Protein AF-A0A2R6AZF3-F1 (afdb_monomer_lite)

pLDDT: mean 84.16, std 14.48, range [38.25, 95.5]

Radius of gyration: 12.7 Å; chains: 1; bounding box: 30×27×31 Å

Sequence (82 aa):
MITLSGETEYYVAYPKRKSKVSLDEVDRIIVVAQNSLAEVEEQSDGHTIKLVFPDNFQAREFKEKLANYFPNWTMRKLVKKQ

Foldseek 3Di:
DDPPAPKQKKKKKFFLDPVPDDLVVVVVLVVLLVVLVWDWDQDPVSGMIITHHPDPVSVVVSQVVCCVVPVRMHMDMDIDHD

Structure (mmCIF, N/CA/C/O backbone):
data_AF-A0A2R6AZF3-F1
#
_entry.id   AF-A0A2R6AZF3-F1
#
loop_
_atom_site.group_PDB
_atom_site.id
_atom_site.type_symbo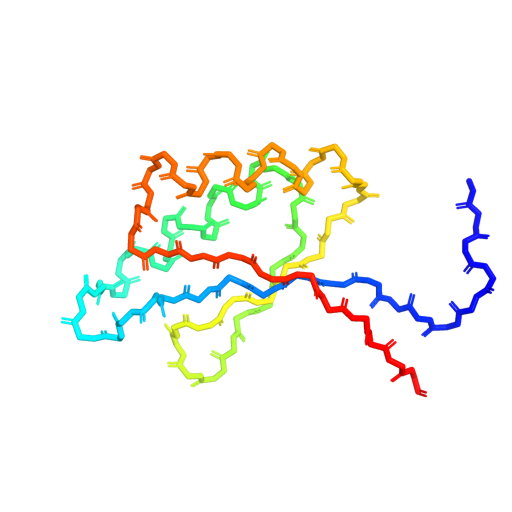l
_atom_site.label_atom_id
_atom_site.label_alt_id
_atom_site.label_comp_id
_atom_site.label_asym_id
_atom_site.label_entity_id
_atom_site.label_seq_id
_atom_site.pdbx_PDB_ins_code
_atom_site.Cartn_x
_atom_site.Cartn_y
_atom_site.Cartn_z
_atom_site.occupancy
_atom_site.B_iso_or_equiv
_atom_site.auth_seq_id
_atom_site.auth_comp_id
_atom_site.auth_asym_id
_atom_site.auth_atom_id
_atom_site.pdbx_PDB_model_num
ATOM 1 N N . MET A 1 1 ? -13.083 11.771 15.990 1.00 38.25 1 MET A N 1
ATOM 2 C CA . MET A 1 1 ? -14.279 11.014 15.562 1.00 38.25 1 MET A CA 1
ATOM 3 C C . MET A 1 1 ? -14.018 9.559 15.883 1.00 38.25 1 MET A C 1
ATOM 5 O O . MET A 1 1 ? -13.034 9.033 15.392 1.00 38.25 1 MET A O 1
ATOM 9 N N . ILE A 1 2 ? -14.821 8.954 16.755 1.00 38.44 2 ILE A N 1
ATOM 10 C CA . ILE A 1 2 ? -14.715 7.531 17.093 1.00 38.44 2 ILE A CA 1
ATOM 11 C C . ILE A 1 2 ? -15.802 6.846 16.272 1.00 38.44 2 ILE A C 1
ATOM 13 O O . ILE A 1 2 ? -16.984 7.109 16.489 1.00 38.44 2 ILE A O 1
ATOM 17 N N . THR A 1 3 ? -15.428 6.042 15.281 1.00 46.50 3 THR A N 1
ATOM 18 C CA . THR A 1 3 ? -16.390 5.202 14.564 1.00 46.50 3 THR A CA 1
ATOM 19 C C . THR A 1 3 ? -16.893 4.127 15.524 1.00 46.50 3 THR A C 1
ATOM 21 O O . THR A 1 3 ? -16.212 3.150 15.817 1.00 46.50 3 THR A O 1
ATOM 24 N N . LEU A 1 4 ? -18.093 4.364 16.061 1.00 46.56 4 LEU A N 1
ATOM 25 C CA . LEU A 1 4 ? -18.934 3.406 16.775 1.00 46.56 4 LEU A CA 1
ATOM 26 C C . LEU A 1 4 ? -19.402 2.326 15.797 1.00 46.56 4 LEU A C 1
ATOM 28 O O . LEU A 1 4 ? -20.468 2.448 15.206 1.00 46.56 4 LEU A O 1
ATOM 32 N N . SER A 1 5 ? -18.571 1.315 15.585 1.00 44.97 5 SER A N 1
ATOM 33 C CA . SER A 1 5 ? -18.868 -0.026 15.058 1.00 44.97 5 SER A CA 1
ATOM 34 C C . SER A 1 5 ? -17.516 -0.727 15.033 1.00 44.97 5 SER A C 1
ATOM 36 O O . SER A 1 5 ? -16.561 -0.110 14.577 1.00 44.97 5 SER A O 1
ATOM 38 N N . GLY A 1 6 ? -17.383 -1.960 15.524 1.00 51.91 6 GLY A N 1
ATOM 39 C CA . GLY A 1 6 ? -16.122 -2.730 15.542 1.00 51.91 6 GLY A CA 1
ATOM 40 C C . GLY A 1 6 ? -15.551 -3.077 14.155 1.00 51.91 6 GLY A C 1
ATOM 41 O O . GLY A 1 6 ? -14.911 -4.107 13.982 1.00 51.91 6 GLY A O 1
ATOM 42 N N . GLU A 1 7 ? -15.821 -2.242 13.156 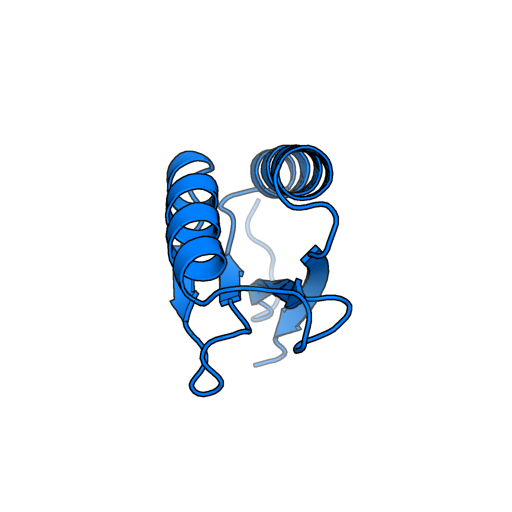1.00 56.94 7 GLU A N 1
ATOM 43 C CA . GLU A 1 7 ? -15.399 -2.345 11.779 1.00 56.94 7 GLU A CA 1
ATOM 44 C C . GLU A 1 7 ? -14.110 -1.543 11.577 1.00 56.94 7 GLU A C 1
ATOM 46 O O . GLU A 1 7 ? -14.120 -0.315 11.490 1.00 56.94 7 GLU A O 1
ATOM 51 N N . THR A 1 8 ? -12.974 -2.236 11.507 1.00 70.81 8 THR A N 1
ATOM 52 C CA . THR A 1 8 ? -11.712 -1.601 11.114 1.00 70.81 8 THR A CA 1
ATOM 53 C C . THR A 1 8 ? -11.669 -1.527 9.593 1.00 70.81 8 THR A C 1
ATOM 55 O O . THR A 1 8 ? -11.671 -2.549 8.896 1.00 70.81 8 THR A O 1
ATOM 58 N N . GLU A 1 9 ? -11.666 -0.306 9.070 1.00 83.81 9 GLU A N 1
ATOM 59 C CA . GLU A 1 9 ? -11.417 -0.051 7.659 1.00 83.81 9 GLU A CA 1
ATOM 60 C C . GLU A 1 9 ? -9.973 -0.416 7.316 1.00 83.81 9 GLU A C 1
ATOM 62 O O . GLU A 1 9 ? -9.037 -0.024 8.010 1.00 83.81 9 GLU A O 1
ATOM 67 N N . TYR A 1 10 ? -9.789 -1.163 6.233 1.00 90.00 10 TYR A N 1
ATOM 68 C CA . TYR A 1 10 ? -8.467 -1.495 5.729 1.00 90.00 10 TYR A CA 1
ATOM 69 C C . TYR A 1 10 ? -8.464 -1.494 4.209 1.00 90.00 10 TYR A C 1
ATOM 71 O O . TYR A 1 10 ? -9.491 -1.535 3.534 1.00 90.00 10 TYR A O 1
ATOM 79 N N . TYR A 1 11 ? -7.276 -1.446 3.648 1.00 92.25 11 TYR A N 1
ATOM 80 C CA . TYR A 1 11 ? -7.043 -1.441 2.224 1.00 92.25 11 TYR A CA 1
ATOM 81 C C . TYR A 1 11 ? -6.208 -2.656 1.867 1.00 92.25 11 TYR A C 1
ATOM 83 O O . TYR A 1 11 ? -5.441 -3.172 2.676 1.00 92.25 11 TYR A O 1
ATOM 91 N N . VAL A 1 12 ? -6.376 -3.134 0.644 1.00 93.69 12 VAL A N 1
ATOM 92 C CA . VAL A 1 12 ? -5.550 -4.203 0.097 1.00 93.69 12 VAL A CA 1
ATOM 93 C C . VAL A 1 12 ? -4.929 -3.703 -1.189 1.00 93.69 12 VAL A C 1
ATOM 95 O O . VAL A 1 12 ? -5.657 -3.335 -2.117 1.00 93.69 12 VAL A O 1
ATOM 98 N N . ALA A 1 13 ? -3.600 -3.680 -1.226 1.00 93.69 13 ALA A N 1
ATOM 99 C CA . ALA A 1 13 ? -2.819 -3.434 -2.425 1.00 93.69 13 ALA A CA 1
ATOM 100 C C . ALA A 1 13 ? -2.420 -4.774 -3.053 1.0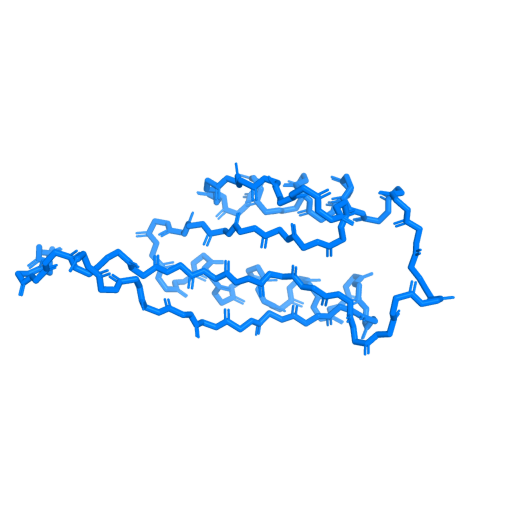0 93.69 13 ALA A C 1
ATOM 102 O O . ALA A 1 13 ? -1.948 -5.676 -2.362 1.00 93.69 13 ALA A O 1
ATOM 103 N N . TYR A 1 14 ? -2.658 -4.915 -4.354 1.00 92.75 14 TYR A N 1
ATOM 104 C CA . TYR A 1 14 ? -2.396 -6.151 -5.090 1.00 92.75 14 TYR A CA 1
ATOM 105 C C . TYR A 1 14 ? -2.071 -5.865 -6.562 1.00 92.75 14 TYR A C 1
ATOM 107 O O . TYR A 1 14 ? -2.518 -4.851 -7.120 1.00 92.75 14 TYR A O 1
ATOM 115 N N . PRO A 1 15 ? -1.324 -6.756 -7.234 1.00 92.94 15 PRO A N 1
ATOM 116 C CA . PRO A 1 15 ? -1.037 -6.618 -8.649 1.00 92.94 15 PRO A CA 1
ATOM 117 C C . PRO A 1 15 ? -2.279 -6.930 -9.487 1.00 92.94 15 PRO A C 1
ATOM 119 O O . PRO A 1 15 ? -2.963 -7.933 -9.287 1.00 92.94 15 PRO A O 1
ATOM 122 N N . LYS A 1 16 ? -2.532 -6.120 -10.516 1.00 90.50 16 LYS A N 1
ATOM 123 C CA . LYS A 1 16 ? -3.572 -6.365 -11.531 1.00 90.50 16 LYS A CA 1
ATOM 124 C C . LYS A 1 16 ? -3.329 -7.682 -12.276 1.00 90.50 16 LYS A C 1
ATOM 126 O O . LYS A 1 16 ? -4.277 -8.308 -12.743 1.00 90.50 16 LYS A O 1
ATOM 131 N N . ARG A 1 17 ? -2.059 -8.083 -12.429 1.00 85.56 17 ARG A N 1
ATOM 132 C CA . ARG A 1 17 ? -1.620 -9.357 -13.024 1.00 85.56 17 ARG A CA 1
ATOM 133 C C . ARG A 1 17 ? -0.355 -9.853 -12.316 1.00 85.56 17 ARG A C 1
ATOM 135 O O . ARG A 1 17 ? 0.683 -9.209 -12.432 1.00 85.56 17 ARG A O 1
ATOM 142 N N . LYS A 1 18 ? -0.426 -11.012 -11.645 1.00 72.56 18 LYS A N 1
ATOM 143 C CA . LYS A 1 18 ? 0.690 -11.587 -10.860 1.00 72.56 18 LYS A CA 1
ATOM 144 C C . LYS A 1 18 ? 1.962 -11.853 -11.684 1.00 72.56 18 LYS A C 1
ATOM 146 O O . LYS A 1 18 ? 3.056 -11.717 -11.170 1.00 72.56 18 LYS A O 1
ATOM 151 N N . SER A 1 19 ? 1.843 -12.153 -12.978 1.00 72.25 19 SER A N 1
ATOM 152 C CA . SER A 1 19 ? 2.988 -12.469 -13.849 1.00 72.25 19 SER A CA 1
ATOM 153 C C . SER A 1 19 ? 3.831 -11.260 -14.291 1.00 72.25 19 SER A C 1
ATOM 155 O O . SER A 1 19 ? 4.734 -11.424 -15.105 1.00 72.25 19 SER A O 1
ATOM 157 N N . LYS A 1 20 ? 3.482 -10.038 -13.869 1.00 73.44 20 LYS A N 1
ATOM 158 C CA . LYS A 1 20 ? 4.113 -8.786 -14.328 1.00 73.44 20 LYS A CA 1
ATOM 159 C C . LYS A 1 20 ? 4.785 -7.988 -13.210 1.00 73.44 20 LYS A C 1
ATOM 161 O O . LYS A 1 20 ? 5.132 -6.834 -13.442 1.00 73.44 20 LYS A O 1
ATOM 166 N N . VAL A 1 21 ? 4.913 -8.567 -12.021 1.00 75.19 21 VAL A N 1
ATOM 167 C CA . VAL A 1 21 ? 5.396 -7.863 -10.831 1.00 75.19 21 VAL A CA 1
ATOM 168 C C . VAL A 1 21 ? 6.520 -8.659 -10.176 1.00 75.19 21 VAL A C 1
ATOM 170 O O . VAL A 1 21 ? 6.461 -9.888 -10.145 1.00 75.19 21 VAL A O 1
ATOM 173 N N . SER A 1 22 ? 7.560 -7.962 -9.715 1.00 81.56 22 SER A N 1
ATOM 174 C CA . SER A 1 22 ? 8.656 -8.568 -8.943 1.00 81.56 22 SER A CA 1
ATOM 175 C C . SER A 1 22 ? 8.326 -8.528 -7.455 1.00 81.56 22 SER A C 1
ATOM 177 O O . SER A 1 22 ? 7.617 -7.625 -7.009 1.00 81.56 22 SER A O 1
ATOM 179 N N . LEU A 1 23 ? 8.908 -9.440 -6.673 1.00 78.81 23 LEU A N 1
ATOM 180 C CA . LEU A 1 23 ? 8.889 -9.341 -5.212 1.00 78.81 23 LEU A CA 1
ATOM 181 C C . LEU A 1 23 ? 9.562 -8.042 -4.732 1.00 78.81 23 LEU A C 1
ATOM 183 O O . LEU A 1 23 ? 9.073 -7.428 -3.796 1.00 78.81 23 LEU A O 1
ATOM 187 N N . ASP A 1 24 ? 10.564 -7.519 -5.451 1.00 86.31 24 ASP A N 1
ATOM 188 C CA . ASP A 1 24 ? 11.162 -6.208 -5.138 1.00 86.31 24 ASP A CA 1
ATOM 189 C C . ASP A 1 24 ? 10.161 -5.042 -5.224 1.00 86.31 24 ASP A C 1
ATOM 191 O O . ASP A 1 24 ? 10.364 -3.991 -4.614 1.00 86.31 24 ASP A O 1
ATOM 195 N N . GLU A 1 25 ? 9.093 -5.171 -6.024 1.00 88.19 25 GLU A N 1
ATOM 196 C CA . GLU A 1 25 ? 8.048 -4.144 -6.062 1.00 88.19 25 GLU A CA 1
ATOM 197 C C . GLU A 1 25 ? 7.229 -4.145 -4.771 1.00 88.19 25 GLU A C 1
ATOM 199 O O . GLU A 1 25 ? 6.824 -3.074 -4.328 1.00 88.19 25 GLU A O 1
ATOM 204 N N . VAL A 1 26 ? 7.029 -5.313 -4.151 1.00 88.88 26 VAL A N 1
ATOM 205 C CA . VAL A 1 26 ? 6.324 -5.460 -2.870 1.00 88.88 26 VAL A CA 1
ATOM 206 C C . VAL A 1 26 ? 7.051 -4.649 -1.803 1.00 88.88 26 VAL A C 1
ATOM 208 O O . VAL A 1 26 ? 6.443 -3.761 -1.209 1.00 88.88 26 VAL A O 1
ATOM 211 N N . ASP A 1 27 ? 8.362 -4.854 -1.650 1.00 90.56 27 ASP A N 1
ATOM 212 C CA . ASP A 1 27 ? 9.187 -4.135 -0.669 1.00 90.56 27 ASP A CA 1
ATOM 213 C C . ASP A 1 27 ? 9.121 -2.618 -0.869 1.00 90.56 27 ASP A C 1
ATOM 215 O O . ASP A 1 27 ? 8.939 -1.844 0.074 1.00 90.56 27 ASP A O 1
ATOM 219 N N . ARG A 1 28 ? 9.204 -2.160 -2.124 1.00 92.94 28 ARG A N 1
ATOM 220 C CA . ARG A 1 28 ? 9.103 -0.728 -2.438 1.00 92.94 28 ARG A CA 1
ATOM 221 C C . ARG A 1 28 ? 7.718 -0.172 -2.118 1.00 92.94 28 ARG A C 1
ATOM 223 O O . ARG A 1 28 ? 7.620 0.953 -1.629 1.00 92.94 28 ARG A O 1
ATOM 230 N N . ILE A 1 29 ? 6.654 -0.930 -2.375 1.00 93.75 29 ILE A N 1
ATOM 231 C CA . ILE A 1 29 ? 5.285 -0.529 -2.036 1.00 93.75 29 ILE A CA 1
ATOM 232 C C . ILE A 1 29 ? 5.107 -0.454 -0.518 1.00 93.75 29 ILE A C 1
ATOM 234 O O . ILE A 1 29 ? 4.501 0.507 -0.045 1.00 93.75 29 ILE A O 1
ATOM 238 N N . ILE A 1 30 ? 5.671 -1.399 0.242 1.00 92.00 30 ILE A N 1
ATOM 239 C CA . ILE A 1 30 ? 5.669 -1.384 1.713 1.00 92.00 30 ILE A CA 1
ATOM 240 C C . ILE A 1 30 ? 6.341 -0.110 2.230 1.00 92.00 30 ILE A C 1
ATOM 242 O O . ILE A 1 30 ? 5.747 0.612 3.030 1.00 92.00 30 ILE A O 1
ATOM 246 N N . VAL A 1 31 ? 7.526 0.229 1.715 1.00 93.19 31 VAL A N 1
ATOM 247 C CA . VAL A 1 31 ? 8.239 1.460 2.092 1.00 93.19 31 VAL A CA 1
ATOM 248 C C . VAL A 1 31 ? 7.410 2.706 1.767 1.00 93.19 31 VAL A C 1
ATOM 250 O O . VAL A 1 31 ? 7.315 3.626 2.581 1.00 93.19 31 VAL A O 1
ATOM 253 N N . VAL A 1 32 ? 6.774 2.764 0.594 1.00 94.19 32 VAL A N 1
ATOM 254 C CA . VAL A 1 32 ? 5.903 3.894 0.225 1.00 94.19 32 VAL A CA 1
ATOM 255 C C . VAL A 1 32 ? 4.674 3.975 1.137 1.00 94.19 32 VAL A C 1
ATOM 257 O O . VAL A 1 32 ? 4.274 5.077 1.510 1.00 94.19 32 VAL A O 1
ATOM 260 N N . ALA A 1 33 ? 4.102 2.837 1.535 1.00 93.31 33 ALA A N 1
ATOM 261 C CA . ALA A 1 33 ? 2.961 2.778 2.442 1.00 93.31 33 ALA A CA 1
ATOM 262 C C . ALA A 1 33 ? 3.323 3.267 3.851 1.00 93.31 33 ALA A C 1
ATOM 264 O O . ALA A 1 33 ? 2.619 4.112 4.401 1.00 93.31 33 ALA A O 1
ATOM 265 N N . GLN A 1 34 ? 4.456 2.817 4.396 1.00 92.62 34 GLN A N 1
ATOM 266 C CA . GLN A 1 34 ? 4.969 3.255 5.698 1.00 92.62 34 GLN A CA 1
ATOM 267 C C . GLN A 1 34 ? 5.279 4.759 5.722 1.00 92.62 34 GLN A C 1
ATOM 269 O O . GLN A 1 34 ? 4.967 5.439 6.696 1.00 92.62 34 GLN A O 1
ATOM 274 N N . ASN A 1 35 ? 5.817 5.313 4.628 1.00 92.69 35 ASN A N 1
ATOM 275 C CA . ASN A 1 35 ? 6.021 6.763 4.489 1.00 92.69 35 ASN A CA 1
ATOM 276 C C . ASN A 1 35 ? 4.705 7.558 4.445 1.00 92.69 35 ASN A C 1
ATOM 278 O O . ASN A 1 35 ? 4.688 8.736 4.789 1.00 92.69 35 ASN A O 1
ATOM 282 N N . SER A 1 36 ? 3.607 6.921 4.037 1.00 90.12 36 SER A N 1
ATOM 283 C CA . SER A 1 36 ? 2.243 7.455 4.137 1.00 90.12 36 SER A CA 1
ATOM 284 C C . SER A 1 36 ? 1.546 7.035 5.442 1.00 90.12 36 SER A C 1
ATOM 286 O O . SER A 1 36 ? 0.320 7.035 5.518 1.00 90.12 36 SER A O 1
ATOM 288 N N . LEU A 1 37 ? 2.321 6.685 6.477 1.00 90.31 37 LEU A N 1
ATOM 289 C CA . LEU A 1 37 ? 1.857 6.333 7.825 1.00 90.31 37 LEU A CA 1
ATOM 290 C C . LEU A 1 37 ? 0.937 5.103 7.888 1.00 90.31 37 LEU A C 1
ATOM 292 O O . LEU A 1 37 ? 0.188 4.952 8.850 1.00 90.31 37 LEU A O 1
ATOM 296 N N . ALA A 1 38 ? 0.971 4.228 6.881 1.00 91.19 38 ALA A N 1
ATOM 297 C CA . ALA A 1 38 ? 0.191 2.999 6.905 1.00 91.19 38 ALA A CA 1
ATOM 298 C C . ALA A 1 38 ? 0.803 1.965 7.859 1.00 91.19 38 ALA A C 1
ATOM 300 O O . ALA A 1 38 ? 2.007 1.701 7.808 1.00 91.19 38 ALA A O 1
ATOM 301 N N . GLU A 1 39 ? -0.039 1.296 8.642 1.00 92.19 39 GLU A N 1
ATOM 302 C CA . GLU A 1 39 ? 0.302 -0.007 9.203 1.00 92.19 39 GLU A CA 1
ATOM 303 C C . GLU A 1 39 ? 0.217 -1.058 8.094 1.00 92.19 39 GLU A C 1
ATOM 305 O O . GLU A 1 39 ? -0.749 -1.095 7.322 1.00 92.19 39 GLU A O 1
ATOM 310 N N . VAL A 1 40 ? 1.239 -1.906 8.007 1.00 90.69 40 VAL A N 1
ATOM 311 C CA . VAL A 1 40 ? 1.405 -2.879 6.928 1.00 90.69 40 VAL A CA 1
ATOM 312 C C . VAL A 1 40 ? 1.347 -4.290 7.496 1.00 90.69 40 VAL A C 1
ATOM 314 O O . VAL A 1 40 ? 2.056 -4.615 8.443 1.00 90.69 40 VAL A O 1
ATOM 317 N N . GLU A 1 41 ? 0.527 -5.137 6.880 1.00 87.25 41 GLU A N 1
ATOM 318 C CA . GLU A 1 41 ? 0.457 -6.569 7.158 1.00 87.25 41 GLU A CA 1
ATOM 319 C C . GLU A 1 41 ? 0.616 -7.332 5.836 1.00 87.25 41 GLU A C 1
ATOM 321 O O . GLU A 1 41 ? -0.272 -7.332 4.974 1.00 87.25 41 GLU A O 1
ATOM 326 N N . GLU A 1 42 ? 1.774 -7.963 5.659 1.00 80.94 42 GLU A N 1
ATOM 327 C CA . GLU A 1 42 ? 2.054 -8.811 4.503 1.00 80.94 42 GLU A CA 1
ATOM 328 C C . GLU A 1 42 ? 1.208 -10.086 4.554 1.00 80.94 42 GLU A C 1
ATOM 330 O O . GLU A 1 42 ? 1.137 -10.771 5.576 1.00 80.94 42 GLU A O 1
ATOM 335 N N . GLN A 1 43 ? 0.543 -10.409 3.445 1.00 77.38 43 GLN A N 1
ATOM 336 C CA . GLN A 1 43 ? -0.226 -11.645 3.336 1.00 77.38 43 GLN A CA 1
ATOM 337 C C . GLN A 1 43 ? 0.673 -12.794 2.871 1.00 77.38 43 GLN A C 1
ATOM 339 O O . GLN A 1 43 ? 1.631 -12.605 2.123 1.00 77.38 43 GLN A O 1
ATOM 344 N N . SER A 1 44 ? 0.316 -14.024 3.248 1.00 73.44 44 SER A N 1
ATOM 345 C CA . SER A 1 44 ? 1.109 -15.232 2.970 1.00 73.44 44 SER A CA 1
ATOM 346 C C . SER A 1 44 ? 1.304 -15.555 1.480 1.00 73.44 44 SER A C 1
ATOM 348 O O . SER A 1 44 ? 2.067 -16.459 1.154 1.00 73.44 44 SER A O 1
ATOM 350 N N . ASP A 1 45 ? 0.618 -14.857 0.568 1.00 77.00 45 ASP A N 1
ATOM 351 C CA . ASP A 1 45 ? 0.765 -15.044 -0.878 1.00 77.00 45 ASP A CA 1
ATOM 352 C C . ASP A 1 45 ? 1.917 -14.227 -1.496 1.00 77.00 45 ASP A C 1
ATOM 354 O O . ASP A 1 45 ? 2.166 -14.349 -2.701 1.00 77.00 45 ASP A O 1
ATOM 358 N N . GLY A 1 46 ? 2.594 -13.388 -0.699 1.00 78.50 46 GLY A N 1
ATOM 359 C CA . GLY A 1 46 ? 3.764 -12.593 -1.088 1.00 78.50 46 GLY A CA 1
ATOM 360 C C . GLY A 1 46 ? 3.495 -11.498 -2.124 1.00 78.50 46 GLY A C 1
ATOM 361 O O . GLY A 1 46 ? 4.427 -10.854 -2.582 1.00 78.50 46 GLY A O 1
ATOM 362 N N . HIS A 1 47 ? 2.241 -11.298 -2.536 1.00 83.19 47 HIS A N 1
ATOM 363 C CA . HIS A 1 47 ? 1.859 -10.326 -3.570 1.00 83.19 47 HIS A CA 1
ATOM 364 C C . HIS A 1 47 ? 0.700 -9.432 -3.128 1.00 83.19 47 HIS A C 1
ATOM 366 O O . HIS A 1 47 ? 0.315 -8.513 -3.850 1.00 83.19 47 HIS A O 1
ATOM 372 N N . THR A 1 48 ? 0.116 -9.713 -1.969 1.00 89.06 48 THR A N 1
ATOM 373 C CA . THR A 1 48 ? -0.994 -8.960 -1.410 1.00 89.06 48 THR A CA 1
ATOM 374 C C . THR A 1 48 ? -0.547 -8.298 -0.116 1.00 89.06 48 THR A C 1
ATOM 376 O O . THR A 1 48 ? -0.014 -8.943 0.784 1.00 89.06 48 THR A O 1
ATOM 379 N N . ILE A 1 49 ? -0.793 -6.995 -0.013 1.00 92.06 49 ILE A N 1
ATOM 380 C CA . ILE A 1 49 ? -0.390 -6.188 1.136 1.00 92.06 49 ILE A CA 1
ATOM 381 C C . ILE A 1 49 ? -1.651 -5.603 1.753 1.00 92.06 49 ILE A C 1
ATOM 383 O O . ILE A 1 49 ? -2.407 -4.893 1.082 1.00 92.06 49 ILE A O 1
ATOM 387 N N . LYS A 1 50 ? -1.895 -5.901 3.027 1.00 92.50 50 LYS A N 1
ATOM 388 C CA . LYS A 1 50 ? -2.956 -5.259 3.798 1.00 92.50 50 LYS A CA 1
ATOM 389 C C . LYS A 1 50 ? -2.405 -3.981 4.423 1.00 92.50 50 LYS A C 1
ATOM 391 O O . LYS A 1 50 ? -1.323 -3.980 4.996 1.00 92.50 50 LYS A O 1
ATOM 396 N N . LEU A 1 51 ? -3.166 -2.903 4.287 1.00 93.75 51 LEU A N 1
ATOM 397 C CA . LEU A 1 51 ? -2.784 -1.552 4.674 1.00 93.75 51 LEU A CA 1
ATOM 398 C C . LEU A 1 51 ? -3.876 -0.945 5.551 1.00 93.75 51 LEU A C 1
ATOM 400 O O . LEU A 1 51 ? -5.045 -0.942 5.164 1.00 93.75 51 LEU A O 1
ATOM 404 N N . VAL A 1 52 ? -3.511 -0.405 6.705 1.00 92.44 52 VAL A N 1
ATOM 405 C CA . VAL A 1 52 ? -4.414 0.380 7.556 1.00 92.44 52 VAL A CA 1
ATOM 406 C C . VAL A 1 52 ? -3.852 1.789 7.646 1.00 92.44 52 VAL A C 1
ATOM 408 O O . VAL A 1 52 ? -2.710 1.973 8.046 1.00 92.44 52 VAL A O 1
ATOM 411 N N . PHE A 1 53 ? -4.636 2.782 7.234 1.00 91.12 53 PHE A N 1
ATOM 412 C CA . PHE A 1 53 ? -4.224 4.185 7.267 1.00 91.12 53 PHE A CA 1
ATOM 413 C C . PHE A 1 53 ? -4.841 4.893 8.475 1.00 91.12 53 PHE A C 1
ATOM 415 O O . PHE A 1 53 ? -5.968 4.563 8.852 1.00 91.12 53 PHE A O 1
ATOM 422 N N . PRO A 1 54 ? -4.160 5.903 9.042 1.00 89.25 54 PRO A N 1
ATOM 423 C CA . PRO A 1 54 ? -4.696 6.682 10.156 1.00 89.25 54 PRO A CA 1
ATOM 424 C C . PRO A 1 54 ? -5.912 7.523 9.742 1.00 89.25 54 PRO A C 1
ATOM 426 O O . PRO A 1 54 ? -6.776 7.816 10.567 1.00 89.25 54 PRO A O 1
ATOM 429 N N . ASP A 1 55 ? -5.994 7.903 8.463 1.00 88.50 55 ASP A N 1
ATOM 430 C CA . ASP A 1 55 ? -7.096 8.677 7.907 1.00 88.50 55 ASP A CA 1
ATOM 431 C C . ASP A 1 55 ? -7.258 8.474 6.384 1.00 88.50 55 ASP A C 1
ATOM 433 O O . ASP A 1 55 ? -6.436 7.861 5.694 1.00 88.50 55 ASP A O 1
ATOM 437 N N . ASN A 1 56 ? -8.354 9.021 5.846 1.00 88.56 56 ASN A N 1
ATOM 438 C CA . ASN A 1 56 ? -8.680 8.960 4.419 1.00 88.56 56 ASN A CA 1
ATOM 439 C C . ASN A 1 56 ? -7.733 9.788 3.533 1.00 88.56 56 ASN A C 1
ATOM 441 O O . ASN A 1 56 ? -7.645 9.521 2.332 1.00 88.56 56 ASN A O 1
ATOM 445 N N . PHE A 1 57 ? -7.072 10.810 4.085 1.00 91.44 57 PHE A N 1
ATOM 446 C CA . PHE A 1 57 ? -6.139 11.648 3.337 1.00 91.44 57 PHE A CA 1
ATOM 447 C C . PHE A 1 57 ? -4.876 10.849 3.006 1.00 91.44 57 PHE A C 1
ATOM 449 O O . PHE A 1 57 ? -4.517 10.754 1.833 1.00 91.44 57 PHE A O 1
ATOM 456 N N . GLN A 1 58 ? -4.295 10.166 3.994 1.00 93.25 58 GLN A N 1
ATOM 457 C CA . GLN A 1 58 ? -3.142 9.285 3.803 1.00 93.25 58 GLN A CA 1
ATOM 458 C C . GLN A 1 58 ? -3.446 8.131 2.845 1.00 93.25 58 GLN A C 1
ATOM 460 O O . GLN A 1 58 ? -2.664 7.850 1.935 1.00 93.25 58 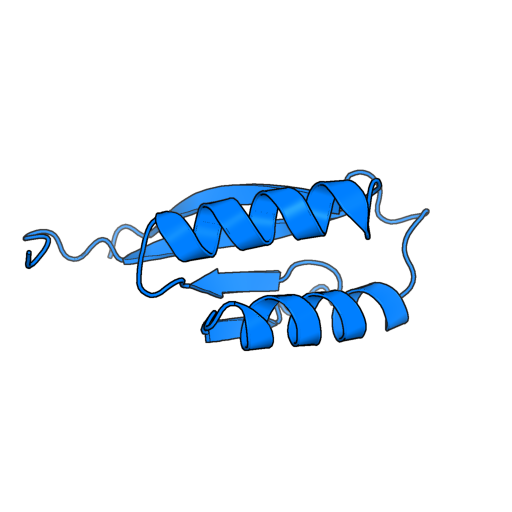GLN A O 1
ATOM 465 N N . ALA A 1 59 ? -4.628 7.516 2.972 1.00 92.75 59 ALA A N 1
ATOM 466 C CA . ALA A 1 59 ? -5.064 6.470 2.048 1.00 92.75 59 ALA A CA 1
ATOM 467 C C . ALA A 1 59 ? -5.159 6.980 0.598 1.00 92.75 59 ALA A C 1
ATOM 469 O O . ALA A 1 59 ? -4.768 6.288 -0.346 1.00 92.75 59 ALA A O 1
ATOM 470 N N . ARG A 1 60 ? -5.671 8.202 0.395 1.00 93.94 60 ARG A N 1
ATOM 471 C CA . ARG A 1 60 ? -5.7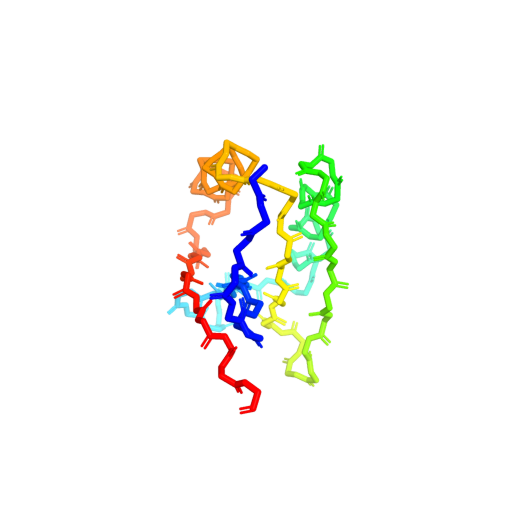60 8.821 -0.932 1.00 93.94 60 ARG A CA 1
ATOM 472 C C . ARG A 1 60 ? -4.381 9.162 -1.491 1.00 93.94 60 ARG A C 1
ATOM 474 O O . ARG A 1 60 ? -4.117 8.833 -2.644 1.00 93.94 60 ARG A O 1
ATOM 481 N N . GLU A 1 61 ? -3.520 9.775 -0.688 1.00 94.62 61 GLU A N 1
ATOM 482 C CA . GLU A 1 61 ? -2.158 10.129 -1.091 1.00 94.62 61 GLU A CA 1
ATOM 483 C C . GLU A 1 61 ? -1.374 8.880 -1.515 1.00 94.62 61 GLU A C 1
ATOM 485 O O . GLU A 1 61 ? -0.769 8.844 -2.590 1.00 94.62 61 GLU A O 1
ATOM 490 N N . PHE A 1 62 ? -1.460 7.804 -0.728 1.00 95.50 62 PHE A N 1
ATOM 491 C CA . PHE A 1 62 ? -0.860 6.525 -1.088 1.00 95.50 62 PHE A CA 1
ATOM 492 C C . PHE A 1 62 ? -1.451 5.956 -2.382 1.00 95.50 62 PHE A C 1
ATOM 494 O O . PHE A 1 62 ? -0.704 5.477 -3.231 1.00 95.50 62 PHE A O 1
ATOM 501 N N . LYS A 1 63 ? -2.774 6.032 -2.582 1.00 95.06 63 LYS A N 1
ATOM 502 C CA . LYS A 1 63 ? -3.419 5.562 -3.819 1.00 95.06 63 LYS A CA 1
ATOM 503 C C . LYS A 1 63 ? -2.865 6.265 -5.060 1.00 95.06 63 LYS A C 1
ATOM 505 O O . LYS A 1 63 ? -2.664 5.616 -6.087 1.00 95.06 63 LYS A O 1
ATOM 510 N N . GLU A 1 64 ? -2.640 7.572 -4.969 1.00 95.31 64 GLU A N 1
ATOM 511 C CA . GLU A 1 64 ? -2.075 8.382 -6.051 1.00 95.31 64 GLU A CA 1
ATOM 512 C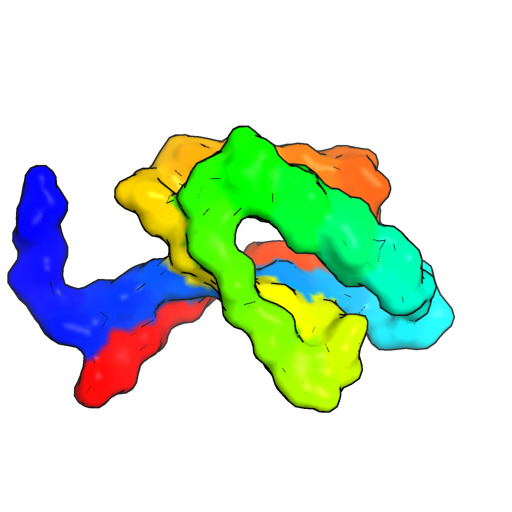 C . GLU A 1 64 ? -0.608 7.995 -6.311 1.00 95.31 64 GLU A C 1
ATOM 514 O O . GLU A 1 64 ? -0.241 7.723 -7.456 1.00 95.31 64 GLU A O 1
ATOM 519 N N . LYS A 1 65 ? 0.209 7.834 -5.258 1.00 95.00 65 LYS A N 1
ATOM 520 C CA . LYS A 1 65 ? 1.589 7.321 -5.374 1.00 95.00 65 LYS A CA 1
ATOM 521 C C . LYS A 1 65 ? 1.640 5.916 -5.978 1.00 95.00 65 LYS A C 1
ATOM 523 O O . LYS A 1 65 ? 2.455 5.665 -6.861 1.00 95.00 65 LYS A O 1
ATOM 528 N N . LEU A 1 66 ? 0.755 5.016 -5.547 1.00 95.31 66 LEU A N 1
ATOM 529 C CA . LEU A 1 66 ? 0.676 3.643 -6.045 1.00 95.31 66 LEU A CA 1
ATOM 530 C C . LEU A 1 66 ? 0.374 3.625 -7.547 1.00 95.31 66 LEU A C 1
ATOM 532 O O . LEU A 1 66 ? 1.042 2.920 -8.294 1.00 95.31 66 LEU A O 1
ATOM 536 N N . ALA A 1 67 ? -0.589 4.431 -8.001 1.00 93.69 67 ALA A N 1
ATOM 537 C CA . ALA A 1 67 ? -0.934 4.523 -9.417 1.00 93.69 67 ALA A CA 1
ATOM 538 C C . ALA A 1 67 ? 0.206 5.103 -10.275 1.00 93.69 67 ALA A C 1
ATOM 540 O O . ALA A 1 67 ? 0.384 4.663 -11.412 1.00 93.69 67 ALA A O 1
ATOM 541 N N . ASN A 1 68 ? 0.974 6.052 -9.730 1.00 94.00 68 ASN A N 1
ATOM 542 C CA . ASN A 1 68 ? 2.069 6.720 -10.435 1.00 94.00 68 ASN A CA 1
ATOM 543 C C . ASN A 1 68 ? 3.342 5.866 -10.504 1.00 94.00 68 ASN A C 1
ATOM 545 O O . ASN A 1 68 ? 3.950 5.753 -11.565 1.00 94.00 68 ASN A O 1
ATOM 549 N N . TYR A 1 69 ? 3.754 5.271 -9.383 1.00 92.69 69 TYR A N 1
ATOM 550 C CA . TYR A 1 69 ? 5.018 4.536 -9.284 1.00 92.69 69 TYR A CA 1
ATOM 551 C C . TYR A 1 69 ? 4.878 3.056 -9.652 1.00 92.69 69 TYR A C 1
ATOM 553 O O . TYR A 1 69 ? 5.830 2.458 -10.146 1.00 92.69 69 TYR A O 1
ATOM 561 N N . PHE A 1 70 ? 3.691 2.473 -9.458 1.00 93.25 70 PHE A N 1
ATOM 562 C CA . PHE A 1 70 ? 3.430 1.046 -9.649 1.00 93.25 70 PHE A CA 1
ATOM 563 C C . PHE A 1 70 ? 2.155 0.837 -10.485 1.00 93.25 70 PHE A C 1
ATOM 565 O O . PHE A 1 70 ? 1.142 0.338 -9.991 1.00 93.25 70 PHE A O 1
ATOM 572 N N . PRO A 1 71 ? 2.158 1.174 -11.789 1.00 91.75 71 PRO A N 1
ATOM 573 C CA . PRO A 1 71 ? 0.948 1.170 -12.622 1.00 91.75 71 PRO A CA 1
ATOM 574 C C . PRO A 1 71 ? 0.302 -0.218 -12.789 1.00 91.75 71 PRO A C 1
ATOM 576 O O . PRO A 1 71 ? -0.883 -0.322 -13.130 1.00 91.75 71 PRO A O 1
ATOM 579 N N . ASN A 1 72 ? 1.051 -1.297 -12.537 1.00 93.19 72 ASN A N 1
ATOM 580 C CA . ASN A 1 72 ? 0.544 -2.672 -12.528 1.00 93.19 72 ASN A CA 1
ATOM 581 C C . ASN A 1 72 ? -0.146 -3.061 -11.217 1.00 93.19 72 ASN A C 1
ATOM 583 O O . ASN A 1 72 ? -0.730 -4.140 -11.152 1.00 93.19 72 ASN A O 1
ATOM 587 N N . TRP A 1 73 ? -0.129 -2.197 -10.209 1.00 93.75 73 TRP A N 1
ATOM 588 C CA . TRP A 1 73 ? -0.755 -2.410 -8.915 1.00 93.75 73 TRP A CA 1
ATOM 589 C C . TRP A 1 73 ? -2.054 -1.622 -8.793 1.00 93.75 73 TRP A C 1
ATOM 591 O O . TRP A 1 73 ? -2.349 -0.687 -9.545 1.00 93.75 73 TRP A O 1
ATOM 601 N N . THR A 1 74 ? -2.901 -2.058 -7.876 1.00 94.38 74 THR A N 1
ATOM 602 C CA . THR A 1 74 ? -4.132 -1.360 -7.534 1.00 94.38 74 THR A CA 1
ATOM 603 C C . THR A 1 74 ? -4.436 -1.537 -6.056 1.00 94.38 74 THR A C 1
ATOM 605 O O . THR A 1 74 ? -3.869 -2.405 -5.399 1.00 94.38 74 THR A O 1
ATOM 608 N N . MET A 1 75 ? -5.328 -0.697 -5.539 1.00 94.69 75 MET A N 1
ATOM 609 C CA . MET A 1 75 ? -5.734 -0.715 -4.143 1.00 94.69 75 MET A CA 1
ATOM 610 C C . MET A 1 75 ? -7.253 -0.718 -4.036 1.00 94.69 75 MET A C 1
ATOM 612 O O . MET A 1 75 ? -7.937 0.067 -4.700 1.00 94.69 75 MET A O 1
ATOM 616 N N . ARG A 1 76 ? -7.776 -1.575 -3.159 1.00 93.06 76 ARG A N 1
ATOM 617 C CA . ARG A 1 76 ? -9.203 -1.655 -2.841 1.00 93.06 76 ARG A CA 1
ATOM 618 C C . ARG A 1 76 ? -9.432 -1.431 -1.352 1.00 93.06 76 ARG A C 1
ATOM 620 O O . ARG A 1 76 ? -8.752 -2.032 -0.532 1.00 93.06 76 ARG A O 1
ATOM 627 N N . LYS A 1 77 ? -10.426 -0.604 -1.030 1.00 91.38 77 LYS A N 1
ATOM 628 C CA . LYS A 1 77 ? -10.954 -0.421 0.324 1.00 91.38 77 LYS A CA 1
ATOM 629 C C . LYS A 1 77 ? -11.835 -1.611 0.702 1.00 91.38 77 LYS A C 1
ATOM 631 O O . LYS A 1 77 ? -12.708 -1.995 -0.079 1.00 91.38 77 LYS A O 1
ATOM 636 N N . LEU A 1 78 ? -11.604 -2.174 1.877 1.00 86.88 78 LEU A N 1
ATOM 637 C CA . LEU A 1 78 ? -12.369 -3.252 2.488 1.00 86.88 78 LEU A CA 1
ATOM 638 C C . LEU A 1 78 ? -12.737 -2.856 3.922 1.00 86.88 78 LEU A C 1
ATOM 640 O O . LEU A 1 78 ? -12.067 -2.056 4.570 1.00 86.88 78 LEU A O 1
ATOM 644 N N . VAL A 1 79 ? -13.835 -3.412 4.413 1.00 78.94 79 VAL A N 1
ATOM 645 C CA . VAL A 1 79 ? -14.315 -3.177 5.775 1.00 78.94 79 VAL A CA 1
ATOM 646 C C . VAL A 1 79 ? -14.315 -4.526 6.469 1.00 78.94 79 VAL A C 1
ATOM 648 O O . VAL A 1 79 ? -14.983 -5.452 6.001 1.00 78.94 79 VAL A O 1
ATOM 651 N N . LYS A 1 80 ? -13.523 -4.676 7.537 1.00 66.00 80 LYS A N 1
ATOM 652 C CA . LYS A 1 80 ? -13.522 -5.917 8.313 1.00 66.00 80 LYS A CA 1
ATOM 653 C C . LYS A 1 80 ? -14.706 -5.864 9.265 1.00 66.00 80 LYS A C 1
ATOM 655 O O . LYS A 1 80 ? -14.676 -5.069 10.192 1.00 66.00 80 LYS A O 1
ATOM 660 N N . LYS A 1 81 ? -15.715 -6.708 9.064 1.00 55.75 81 LYS A N 1
ATOM 661 C CA . LYS A 1 81 ? -16.696 -6.985 10.119 1.00 55.75 81 LYS A CA 1
ATOM 662 C C . LYS A 1 81 ? -16.025 -7.881 11.159 1.00 55.75 81 LYS A C 1
ATOM 664 O O . LYS A 1 81 ? -15.435 -8.891 10.770 1.00 55.75 81 LYS A O 1
ATOM 669 N N . GLN A 1 82 ? -16.025 -7.450 12.421 1.00 53.75 82 GLN A N 1
ATOM 670 C CA . GLN A 1 82 ? -15.651 -8.301 13.556 1.00 53.75 82 GLN A CA 1
ATOM 671 C C . GLN A 1 82 ? -16.599 -9.492 13.669 1.00 53.75 82 GLN A C 1
ATOM 673 O O . GLN A 1 82 ? -17.811 -9.299 13.419 1.00 53.75 82 GLN A O 1
#

Secondary structure (DSSP, 8-state):
---SSS-EEEEEEEESSGGG--HHHHHHHHHHHHHTT-EEEE-TTSS-EEEE-SSHHHHHHHHHHHHHH-TTEEEEEEEE--

Organism: NCBI:txid1978162